Protein AF-A0A1J5RVA3-F1 (afdb_monomer_lite)

Organism: NCBI:txid410659

Structure (mmCIF, N/CA/C/O backbone):
data_AF-A0A1J5RVA3-F1
#
_entry.id   AF-A0A1J5RVA3-F1
#
loop_
_atom_site.group_PDB
_atom_site.id
_atom_site.type_symbol
_atom_site.label_atom_id
_atom_site.label_alt_id
_atom_site.label_comp_id
_atom_site.label_asym_id
_atom_site.label_entity_id
_atom_site.label_seq_id
_atom_site.pdbx_PDB_ins_code
_atom_site.Cartn_x
_atom_site.Cartn_y
_atom_site.Cartn_z
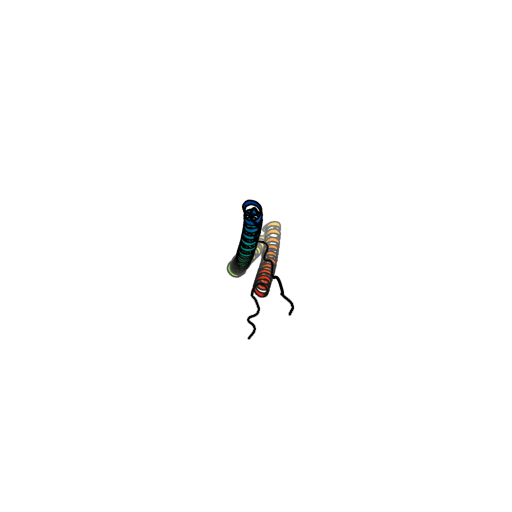_atom_site.occupancy
_atom_site.B_iso_or_equiv
_atom_site.auth_seq_id
_atom_site.auth_comp_id
_atom_site.auth_asym_id
_atom_site.auth_atom_id
_atom_site.pdbx_PDB_model_num
ATOM 1 N N . MET A 1 1 ? -39.990 9.944 83.114 1.00 39.78 1 MET A N 1
ATOM 2 C CA . MET A 1 1 ? -40.366 9.212 81.886 1.00 39.78 1 MET A CA 1
ATOM 3 C C . MET A 1 1 ? -40.328 10.205 80.738 1.00 39.78 1 MET A C 1
ATOM 5 O O . MET A 1 1 ? -40.914 11.267 80.891 1.00 39.78 1 MET A O 1
ATOM 9 N N . ALA A 1 2 ? -39.585 9.924 79.668 1.00 44.62 2 ALA A N 1
ATOM 10 C CA . ALA A 1 2 ? -39.458 10.816 78.514 1.00 44.62 2 ALA A CA 1
ATOM 11 C C . ALA A 1 2 ? -40.089 10.143 77.291 1.00 44.62 2 ALA A C 1
ATOM 13 O O . ALA A 1 2 ? -39.825 8.968 77.039 1.00 44.62 2 ALA A O 1
ATOM 14 N N . ALA A 1 3 ? -40.934 10.873 76.565 1.00 54.81 3 ALA A N 1
ATOM 15 C CA . ALA A 1 3 ? -41.540 10.409 75.325 1.00 54.81 3 ALA A CA 1
ATOM 16 C C . ALA A 1 3 ? -40.712 10.913 74.136 1.00 54.81 3 ALA A C 1
ATOM 18 O O . ALA A 1 3 ? -40.430 12.106 74.040 1.00 54.81 3 ALA A O 1
ATOM 19 N N . VAL A 1 4 ? -40.331 10.004 73.237 1.00 47.03 4 VAL A N 1
ATOM 20 C CA . VAL A 1 4 ? -39.707 10.337 71.951 1.00 47.03 4 VAL A CA 1
ATOM 21 C C . VAL A 1 4 ? -40.800 10.308 70.892 1.00 47.03 4 VAL A C 1
ATOM 23 O O . VAL A 1 4 ? -41.437 9.279 70.677 1.00 47.03 4 VAL A O 1
ATOM 26 N N . GLN A 1 5 ? -41.030 11.447 70.246 1.00 51.72 5 GLN A N 1
ATOM 27 C CA . GLN A 1 5 ? -41.973 11.576 69.141 1.00 51.72 5 GLN A CA 1
ATOM 28 C C . GLN A 1 5 ? -41.205 11.538 67.819 1.00 51.72 5 GLN A C 1
ATOM 30 O O . GLN A 1 5 ? -40.358 12.391 67.558 1.00 51.72 5 GLN A O 1
ATOM 35 N N . VAL A 1 6 ? -41.509 10.541 66.988 1.00 53.28 6 VAL A N 1
ATOM 36 C CA . VAL A 1 6 ? -40.960 10.393 65.637 1.00 53.28 6 VAL A CA 1
ATOM 37 C C . VAL A 1 6 ? -42.034 10.835 64.649 1.00 53.28 6 VAL A C 1
ATOM 39 O O . VAL A 1 6 ? -43.070 10.188 64.521 1.00 53.28 6 VAL A O 1
ATOM 42 N N . GLY A 1 7 ? -41.810 11.965 63.979 1.00 49.88 7 GLY A N 1
ATOM 43 C CA . GLY A 1 7 ? -42.694 12.471 62.931 1.00 49.88 7 GLY A CA 1
ATOM 44 C C . GLY A 1 7 ? -42.121 12.176 61.548 1.00 49.88 7 GLY A C 1
ATOM 45 O O . GLY A 1 7 ? -41.086 12.731 61.188 1.00 49.88 7 GLY A O 1
ATOM 46 N N . VAL A 1 8 ? -42.801 11.341 60.760 1.00 58.62 8 VAL A N 1
ATOM 47 C CA . VAL A 1 8 ? -42.497 11.146 59.334 1.00 58.62 8 VAL A CA 1
ATOM 48 C C . VAL A 1 8 ? -43.381 12.092 58.526 1.00 58.62 8 VAL A C 1
ATOM 50 O O . VAL A 1 8 ? -44.606 12.049 58.620 1.00 58.62 8 VAL A O 1
ATOM 53 N N . ARG A 1 9 ? -42.760 12.986 57.752 1.00 52.59 9 ARG A N 1
ATOM 54 C CA . ARG A 1 9 ? -43.462 13.964 56.917 1.00 52.59 9 ARG A CA 1
ATOM 55 C C . ARG A 1 9 ? -43.794 13.305 55.574 1.00 52.59 9 ARG A C 1
ATOM 57 O O . ARG A 1 9 ? -42.915 13.186 54.730 1.00 52.59 9 ARG A O 1
ATOM 64 N N . LEU A 1 10 ? -45.037 12.861 55.389 1.00 58.16 10 LEU A N 1
ATOM 65 C CA . LEU A 1 10 ? -45.533 12.412 54.083 1.00 58.16 10 LEU A CA 1
ATOM 66 C C . LEU A 1 10 ? -45.849 13.637 53.205 1.00 58.16 10 LEU A C 1
ATOM 68 O O . LEU A 1 10 ? -46.681 14.459 53.605 1.00 58.16 10 LEU A O 1
ATOM 72 N N . PRO A 1 11 ? -45.211 13.799 52.032 1.00 59.06 11 PRO A N 1
ATOM 73 C CA . PRO A 1 11 ? -45.516 14.906 51.142 1.00 59.06 11 PRO A CA 1
ATOM 74 C C . PRO A 1 11 ? -46.844 14.634 50.423 1.00 59.06 11 PRO A C 1
ATOM 76 O O . PRO A 1 11 ? -46.941 13.782 49.549 1.00 59.06 11 PRO A O 1
ATOM 79 N N . LEU A 1 12 ? -47.891 15.375 50.791 1.00 51.72 12 LEU A N 1
ATOM 80 C CA . LEU A 1 12 ? -49.245 15.180 50.253 1.00 51.72 12 LEU A CA 1
ATOM 81 C C . LEU A 1 12 ? -49.461 15.769 48.840 1.00 51.72 12 LEU A C 1
ATOM 83 O O . LEU A 1 12 ? -50.522 15.555 48.267 1.00 51.72 12 LEU A O 1
ATOM 87 N N . PHE A 1 13 ? -48.474 16.460 48.246 1.00 52.56 13 PHE A N 1
ATOM 88 C CA . PHE A 1 13 ? -48.596 17.089 46.914 1.00 52.56 13 PHE A CA 1
ATOM 89 C C . PHE A 1 13 ? -47.284 17.121 46.102 1.00 52.56 13 PHE A C 1
ATOM 91 O O . PHE A 1 13 ? -46.998 18.105 45.423 1.00 52.56 13 PHE A O 1
ATOM 98 N N . ALA A 1 14 ? -46.459 16.073 46.161 1.00 54.12 14 ALA A N 1
ATOM 99 C CA . ALA A 1 14 ? -45.198 16.018 45.404 1.00 54.12 14 ALA A CA 1
ATOM 100 C C . ALA A 1 14 ? -45.308 15.366 44.010 1.00 54.12 14 ALA A C 1
ATOM 102 O O . ALA A 1 14 ? -44.343 15.398 43.249 1.00 54.12 14 ALA A O 1
ATOM 103 N N . ARG A 1 15 ? -46.503 14.873 43.645 1.00 54.47 15 ARG A N 1
ATOM 104 C CA . ARG A 1 15 ? -46.765 14.036 42.461 1.00 54.47 15 ARG A CA 1
ATOM 105 C C . ARG A 1 15 ? -46.089 14.533 41.176 1.00 54.47 15 ARG A C 1
ATOM 107 O O . ARG A 1 15 ? -45.383 13.777 40.544 1.00 54.47 15 ARG A O 1
ATOM 114 N N . HIS A 1 16 ? -46.192 15.818 40.833 1.00 54.19 16 HIS A N 1
ATOM 115 C CA . HIS A 1 16 ? -45.588 16.329 39.591 1.00 54.19 16 HIS A CA 1
ATOM 116 C C . HIS A 1 16 ? -44.078 16.607 39.647 1.00 54.19 16 HIS A C 1
ATOM 118 O O . HIS A 1 16 ? -43.457 16.750 38.599 1.00 54.19 16 HIS A O 1
ATOM 124 N N . ARG A 1 17 ? -43.482 16.737 40.839 1.00 56.28 17 ARG A N 1
ATOM 125 C CA . ARG A 1 17 ? -42.050 17.051 40.996 1.00 56.28 17 ARG A CA 1
ATOM 126 C C . ARG A 1 17 ? -41.212 15.793 41.198 1.00 56.28 17 ARG A C 1
ATOM 128 O O . ARG A 1 17 ? -40.091 15.747 40.715 1.00 56.28 17 ARG A O 1
ATOM 135 N N . GLU A 1 18 ? -41.769 14.803 41.891 1.00 59.06 18 GLU A N 1
ATOM 136 C CA . GLU A 1 18 ? -41.172 13.473 42.037 1.00 59.06 18 GLU A CA 1
ATOM 137 C C . GLU A 1 18 ? -41.158 12.737 40.694 1.00 59.06 18 GLU A C 1
ATOM 139 O O . GLU A 1 18 ? -40.109 12.233 40.312 1.00 59.06 18 GLU A O 1
ATOM 144 N N . ASP A 1 19 ? -42.256 12.786 39.926 1.00 61.34 19 ASP A N 1
ATOM 145 C CA . ASP A 1 19 ? -42.306 12.205 38.576 1.00 61.34 19 ASP A CA 1
ATOM 146 C C . ASP A 1 19 ? -41.251 12.846 37.647 1.00 61.34 19 ASP A C 1
ATOM 148 O O . ASP A 1 19 ? -40.552 12.143 36.926 1.00 61.34 19 ASP A O 1
ATOM 152 N N . ALA A 1 20 ? -41.046 14.169 37.728 1.00 65.69 20 ALA A N 1
ATOM 153 C CA . ALA A 1 20 ? -40.043 14.872 36.921 1.00 65.69 20 ALA A CA 1
ATOM 154 C C . ALA A 1 20 ? -38.587 14.535 37.302 1.00 65.69 20 ALA A C 1
ATOM 156 O O . ALA A 1 20 ? -37.716 14.515 36.433 1.00 65.69 20 ALA A O 1
ATOM 157 N N . ASP A 1 21 ? -38.307 14.290 38.586 1.00 69.00 21 ASP A N 1
ATOM 158 C CA . ASP A 1 21 ? -36.970 13.900 39.056 1.00 69.00 21 ASP A CA 1
ATOM 159 C C . ASP A 1 21 ? -36.670 12.433 38.698 1.00 69.00 21 ASP A C 1
ATOM 161 O O . ASP A 1 21 ? -35.562 12.106 38.275 1.00 69.00 21 ASP A O 1
ATOM 165 N N . VAL A 1 22 ? -37.681 11.557 38.765 1.00 71.75 22 VAL A N 1
ATOM 166 C CA . VAL A 1 22 ? -37.599 10.168 38.280 1.00 71.75 22 VAL A CA 1
ATOM 167 C C . VAL A 1 22 ? -37.383 10.132 36.764 1.00 71.75 22 VAL A C 1
ATOM 169 O O . VAL A 1 22 ? -36.448 9.478 36.306 1.00 71.75 22 VAL A O 1
ATOM 172 N N . ASP A 1 23 ? -38.150 10.905 35.991 1.00 73.12 23 ASP A N 1
ATOM 173 C CA . ASP A 1 23 ? -37.984 11.016 34.537 1.00 73.12 23 ASP A CA 1
ATOM 174 C C . ASP A 1 23 ? -36.589 11.540 34.155 1.00 73.12 23 ASP A C 1
ATOM 176 O O . ASP A 1 23 ? -35.984 11.068 33.186 1.00 73.12 23 ASP A O 1
ATOM 180 N N . ALA A 1 24 ? -36.049 12.495 34.923 1.00 73.44 24 ALA A N 1
ATOM 181 C CA . ALA A 1 24 ? -34.701 13.022 34.724 1.00 73.44 24 ALA A CA 1
ATOM 182 C C . ALA A 1 24 ? -33.624 11.961 34.997 1.00 73.44 24 ALA A C 1
ATOM 184 O O . ALA A 1 24 ? -32.681 11.834 34.212 1.00 73.44 24 ALA A O 1
ATOM 185 N N . ARG A 1 25 ? -33.776 11.159 36.058 1.00 74.06 25 ARG A N 1
ATOM 186 C CA . ARG A 1 25 ? -32.866 10.046 36.375 1.00 74.06 25 ARG A CA 1
ATOM 187 C C . ARG A 1 25 ? -32.946 8.918 35.351 1.00 74.06 25 ARG A C 1
ATOM 189 O O . ARG A 1 25 ? -31.910 8.386 34.958 1.00 74.06 25 ARG A O 1
ATOM 196 N N . ASP A 1 26 ? -34.136 8.606 34.852 1.00 80.25 26 ASP A N 1
ATOM 197 C CA . ASP A 1 26 ? -34.328 7.623 33.784 1.00 80.25 26 ASP A CA 1
ATOM 198 C C . ASP A 1 26 ? -33.772 8.113 32.441 1.00 80.25 26 ASP A C 1
ATOM 200 O O . ASP A 1 26 ? -33.264 7.324 31.639 1.00 80.25 26 ASP A O 1
ATOM 204 N N . ALA A 1 27 ? -33.856 9.415 32.160 1.00 78.50 27 ALA A N 1
ATOM 205 C CA . ALA A 1 27 ? -33.210 10.022 31.000 1.00 78.50 27 ALA A CA 1
ATOM 206 C C . ALA A 1 27 ? -31.677 9.994 31.126 1.00 78.50 27 ALA A C 1
ATOM 208 O O . ALA A 1 27 ? -30.996 9.645 30.162 1.00 78.50 27 ALA A O 1
ATOM 209 N N . GLU A 1 28 ? -31.136 10.291 32.311 1.00 80.06 28 GLU A N 1
ATOM 210 C CA . GLU A 1 28 ? -29.701 10.217 32.612 1.00 80.06 28 GLU A CA 1
ATOM 211 C C . GLU A 1 28 ? -29.174 8.779 32.472 1.00 80.06 28 GLU A C 1
ATOM 213 O O . GLU A 1 28 ? -28.164 8.545 31.806 1.00 80.06 28 GLU A O 1
ATOM 218 N N . LEU A 1 29 ? -29.901 7.791 33.003 1.00 85.25 29 LEU A N 1
ATOM 219 C CA . LEU A 1 29 ? -29.560 6.375 32.867 1.00 85.25 29 LEU A CA 1
ATOM 220 C C . LEU A 1 29 ? -29.564 5.924 31.401 1.00 85.25 29 LEU A C 1
ATOM 222 O O . LEU A 1 29 ? -28.623 5.258 30.964 1.00 85.25 29 LEU A O 1
ATOM 226 N N . ARG A 1 30 ? -30.592 6.299 30.629 1.00 80.06 30 ARG A N 1
ATOM 227 C CA . ARG A 1 30 ? -30.667 5.995 29.190 1.00 80.06 30 ARG A CA 1
ATOM 228 C C . ARG A 1 30 ? -29.532 6.654 28.413 1.00 80.06 30 ARG A C 1
ATOM 230 O O . ARG A 1 30 ? -28.929 6.002 27.565 1.00 80.06 30 ARG A O 1
ATOM 237 N N . ALA A 1 31 ? -29.199 7.906 28.725 1.00 78.25 31 ALA A N 1
ATOM 238 C CA . ALA A 1 31 ? -28.073 8.602 28.111 1.00 78.25 31 ALA A CA 1
ATOM 239 C C . ALA A 1 31 ? -26.743 7.889 28.404 1.00 78.25 31 ALA A C 1
ATOM 241 O O . ALA A 1 31 ? -25.944 7.683 27.492 1.00 78.25 31 ALA A O 1
ATOM 242 N N . LEU A 1 32 ? -26.529 7.440 29.645 1.00 85.94 32 LEU A N 1
ATOM 243 C CA . LEU A 1 32 ? -25.343 6.669 30.030 1.00 85.94 32 LEU A CA 1
ATOM 244 C C . LEU A 1 32 ? -25.282 5.302 29.335 1.00 85.94 32 LEU A C 1
ATOM 246 O O . LEU A 1 32 ? -24.216 4.889 28.880 1.00 85.94 32 LEU A O 1
ATOM 250 N N . GLN A 1 33 ? -26.407 4.592 29.228 1.00 82.38 33 GLN A N 1
ATOM 251 C CA . GLN A 1 33 ? -26.481 3.324 28.492 1.00 82.38 33 GLN A CA 1
ATOM 252 C C . GLN A 1 33 ? -26.150 3.527 27.013 1.00 82.38 33 GLN A C 1
ATOM 254 O O . GLN A 1 33 ? -25.317 2.807 26.467 1.00 82.38 33 GLN A O 1
ATOM 259 N N . GLN A 1 34 ? -26.718 4.561 26.394 1.00 81.81 34 GLN A N 1
ATOM 260 C CA . GLN A 1 34 ? -26.457 4.885 24.998 1.00 81.81 34 GLN A CA 1
ATOM 261 C C . GLN A 1 34 ? -24.992 5.268 24.763 1.00 81.81 34 GLN A C 1
ATOM 263 O O . GLN A 1 34 ? -24.384 4.767 23.822 1.00 81.81 34 GLN A O 1
ATOM 268 N N . GLN A 1 35 ? -24.381 6.055 25.656 1.00 81.94 35 GLN A N 1
ATOM 269 C CA . GLN A 1 35 ? -22.945 6.357 25.597 1.00 81.94 35 GLN A CA 1
ATOM 270 C C . GLN A 1 35 ? -22.077 5.096 25.696 1.00 81.94 35 GLN A C 1
ATOM 272 O O . GLN A 1 35 ? -21.080 4.975 24.984 1.00 81.94 35 GLN A O 1
ATOM 277 N N . ARG A 1 36 ? -22.445 4.139 26.557 1.00 83.94 36 ARG A N 1
ATOM 278 C CA . ARG A 1 36 ? -21.728 2.860 26.675 1.00 83.94 36 ARG A CA 1
ATOM 279 C C . ARG A 1 36 ? -21.851 2.018 25.410 1.00 83.94 36 ARG A C 1
ATOM 281 O O . ARG A 1 36 ? -20.852 1.462 24.954 1.00 83.94 36 ARG A O 1
ATOM 288 N N . ASP A 1 37 ? -23.049 1.931 24.846 1.00 83.88 37 ASP A N 1
ATOM 289 C CA . ASP A 1 37 ? -23.289 1.186 23.612 1.00 83.88 37 ASP A CA 1
ATOM 290 C C . ASP A 1 37 ? -22.575 1.837 22.420 1.00 83.88 37 ASP A C 1
ATOM 292 O O . ASP A 1 37 ? -21.974 1.138 21.602 1.00 83.88 37 ASP A O 1
ATOM 296 N N . ASP A 1 38 ? -22.558 3.169 22.353 1.00 84.31 38 ASP A N 1
ATOM 297 C CA . ASP A 1 38 ? -21.799 3.936 21.364 1.00 84.31 38 ASP A CA 1
ATOM 298 C C . ASP A 1 38 ? -20.295 3.688 21.490 1.00 84.31 38 ASP A C 1
ATOM 300 O O . ASP A 1 38 ? -19.645 3.380 20.489 1.00 84.31 38 ASP A O 1
ATOM 304 N N . ALA A 1 39 ? -19.746 3.725 22.707 1.00 82.94 39 ALA A N 1
ATOM 305 C CA . ALA A 1 39 ? -18.335 3.433 22.952 1.00 82.94 39 ALA A CA 1
ATOM 306 C C . ALA A 1 39 ? -17.965 2.002 22.529 1.00 82.94 39 ALA A C 1
ATOM 308 O O . ALA A 1 39 ? -16.956 1.789 21.853 1.00 82.94 39 ALA A O 1
ATOM 309 N N . ARG A 1 40 ? -18.815 1.016 22.849 1.00 82.94 40 ARG A N 1
ATOM 310 C CA . ARG A 1 40 ? -18.607 -0.380 22.438 1.00 82.94 40 ARG A CA 1
ATOM 311 C C . ARG A 1 40 ? -18.651 -0.535 20.918 1.00 82.94 40 ARG A C 1
ATOM 313 O O . ARG A 1 40 ? -17.813 -1.233 20.347 1.00 82.94 40 ARG A O 1
ATOM 320 N N . ARG A 1 41 ? -19.612 0.109 20.249 1.00 87.44 41 ARG A N 1
ATOM 321 C CA . ARG A 1 41 ? -19.711 0.097 18.781 1.00 87.44 41 ARG A CA 1
ATOM 322 C C . ARG A 1 41 ? -18.503 0.760 18.131 1.00 87.44 41 ARG A C 1
ATOM 324 O O . ARG A 1 41 ? -17.982 0.216 17.161 1.00 87.44 41 ARG A O 1
ATOM 331 N N . ALA A 1 42 ? -18.041 1.884 18.673 1.00 86.88 42 ALA A N 1
ATOM 332 C CA . ALA A 1 42 ? -16.860 2.582 18.184 1.00 86.88 42 ALA A CA 1
ATOM 333 C C . ALA A 1 42 ? -15.605 1.704 18.283 1.00 86.88 42 ALA A C 1
ATOM 335 O O . ALA A 1 42 ? -14.868 1.600 17.307 1.00 86.88 42 ALA A O 1
ATOM 336 N N . GLN A 1 43 ? -15.410 1.004 19.404 1.00 85.50 43 GLN A N 1
ATOM 337 C CA . GLN A 1 43 ? -14.279 0.091 19.586 1.00 85.50 43 GLN A CA 1
ATOM 338 C C . GLN A 1 43 ? -14.312 -1.083 18.596 1.00 85.50 43 GLN A C 1
ATOM 340 O O . GLN A 1 43 ? -13.301 -1.398 17.972 1.00 85.50 43 GLN A O 1
ATOM 345 N N . LEU A 1 44 ? -15.477 -1.711 18.402 1.00 88.06 44 LEU A N 1
ATOM 346 C CA . LEU A 1 44 ? -15.627 -2.794 17.422 1.00 88.06 44 LEU A CA 1
ATOM 347 C C . LEU A 1 44 ? -15.377 -2.311 15.989 1.00 88.06 44 LEU A C 1
ATOM 349 O O . LEU A 1 44 ? -14.732 -3.009 15.207 1.00 88.06 44 LEU A O 1
ATOM 353 N N . ALA A 1 45 ? -15.880 -1.123 15.646 1.00 89.44 45 ALA A N 1
ATOM 354 C CA . ALA A 1 45 ? -15.649 -0.518 14.342 1.00 89.44 45 ALA A CA 1
ATOM 355 C C . ALA A 1 45 ? -14.163 -0.214 14.121 1.00 89.44 45 ALA A C 1
ATOM 357 O O . ALA A 1 45 ? -13.660 -0.429 13.020 1.00 89.44 45 ALA A O 1
ATOM 358 N N . ASP A 1 46 ? -13.459 0.242 15.155 1.00 87.94 46 ASP A N 1
ATOM 359 C CA . ASP A 1 46 ? -12.031 0.522 15.077 1.00 87.94 46 ASP A CA 1
ATOM 360 C C . ASP A 1 46 ? -11.217 -0.744 14.797 1.00 87.94 46 ASP A C 1
ATOM 362 O O . ASP A 1 46 ? -10.536 -0.820 13.776 1.00 87.94 46 ASP A O 1
ATOM 366 N N . VAL A 1 47 ? -11.417 -1.796 15.598 1.00 89.31 47 VAL A N 1
ATOM 367 C CA . VAL A 1 47 ? -10.771 -3.102 15.385 1.00 89.31 47 VAL A CA 1
ATOM 368 C C . VAL A 1 47 ? -11.076 -3.651 13.988 1.00 89.31 47 VAL A C 1
ATOM 370 O O . VAL A 1 47 ? -10.174 -4.120 13.291 1.00 89.31 47 VAL A O 1
ATOM 373 N N . ALA A 1 48 ? -12.331 -3.569 13.536 1.00 90.88 48 ALA A N 1
ATOM 374 C CA . ALA A 1 48 ? -12.719 -4.042 12.209 1.00 90.88 48 ALA A CA 1
ATOM 375 C C . ALA A 1 48 ? -11.996 -3.285 11.081 1.00 90.88 48 ALA A C 1
ATOM 377 O O . ALA A 1 48 ? -11.541 -3.913 10.119 1.00 90.88 48 ALA A O 1
ATOM 378 N N . ARG A 1 49 ? -11.851 -1.956 11.200 1.00 91.94 49 ARG A N 1
ATOM 379 C CA . ARG A 1 49 ? -11.094 -1.141 10.237 1.00 91.94 49 ARG A CA 1
ATOM 380 C C . ARG A 1 49 ? -9.623 -1.533 10.211 1.00 91.94 49 ARG A C 1
ATOM 382 O O . ARG A 1 49 ? -9.088 -1.744 9.124 1.00 91.94 49 ARG A O 1
ATOM 389 N N . THR A 1 50 ? -8.990 -1.685 11.371 1.00 90.62 50 THR A N 1
ATOM 390 C CA . THR A 1 50 ? -7.563 -2.024 11.455 1.00 90.62 50 THR A CA 1
ATOM 391 C C . THR A 1 50 ? -7.287 -3.419 10.886 1.00 90.62 50 THR A C 1
ATOM 393 O O . THR A 1 50 ? -6.352 -3.602 10.105 1.00 90.62 50 THR A O 1
ATOM 396 N N . VAL A 1 51 ? -8.156 -4.403 11.162 1.00 93.00 51 VAL A N 1
ATOM 397 C CA . VAL A 1 51 ? -8.052 -5.752 10.573 1.00 93.00 51 VAL A CA 1
ATOM 398 C C . VAL A 1 51 ? -8.217 -5.706 9.054 1.00 93.00 51 VAL A C 1
ATOM 400 O O . VAL A 1 51 ? -7.470 -6.371 8.330 1.00 93.00 51 VAL A O 1
ATOM 403 N N . ALA A 1 52 ? -9.182 -4.932 8.552 1.00 94.94 52 ALA A N 1
ATOM 404 C CA . ALA A 1 52 ? -9.387 -4.772 7.117 1.00 94.94 52 ALA A CA 1
ATOM 405 C C . ALA A 1 52 ? -8.168 -4.1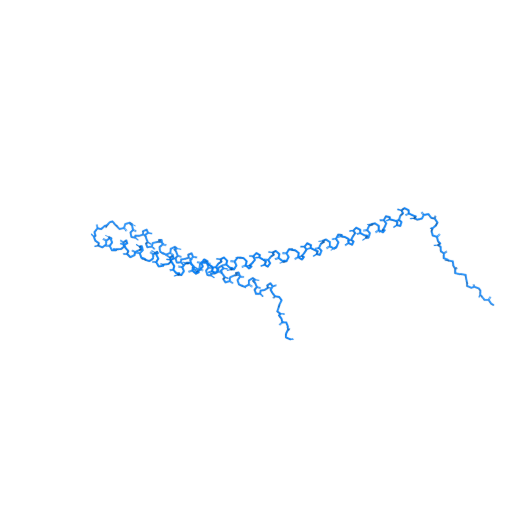23 6.441 1.00 94.94 52 ALA A C 1
ATOM 407 O O . ALA A 1 52 ? -7.719 -4.615 5.404 1.00 94.94 52 ALA A O 1
ATOM 408 N N . ALA A 1 53 ? -7.590 -3.086 7.054 1.00 93.62 53 ALA A N 1
ATOM 409 C CA . ALA A 1 53 ? -6.378 -2.432 6.569 1.00 93.62 53 ALA A CA 1
ATOM 410 C C . ALA A 1 53 ? -5.196 -3.410 6.512 1.00 93.62 53 ALA A C 1
ATOM 412 O O . ALA A 1 53 ? -4.562 -3.550 5.466 1.00 93.62 53 ALA A O 1
ATOM 413 N N . TRP A 1 54 ? -4.943 -4.155 7.591 1.00 94.19 54 TRP A N 1
ATOM 414 C CA . TRP A 1 54 ? -3.871 -5.153 7.639 1.00 94.19 54 TRP A CA 1
ATOM 415 C C . TRP A 1 54 ? -4.024 -6.230 6.554 1.00 94.19 54 TRP A C 1
ATOM 417 O O . TRP A 1 54 ? -3.071 -6.530 5.833 1.00 94.19 54 TRP A O 1
ATOM 427 N N . ARG A 1 55 ? -5.239 -6.764 6.362 1.00 96.00 55 ARG A N 1
ATOM 428 C CA . ARG A 1 55 ? -5.528 -7.729 5.284 1.00 96.00 55 ARG A CA 1
ATOM 429 C C . ARG A 1 55 ? -5.319 -7.128 3.894 1.00 96.00 55 ARG A C 1
ATOM 431 O O . ARG A 1 55 ? -4.775 -7.804 3.021 1.00 96.00 55 ARG A O 1
ATOM 438 N N . GLY A 1 56 ? -5.725 -5.874 3.693 1.00 96.88 56 GLY A N 1
ATOM 439 C CA . GLY A 1 56 ? -5.504 -5.141 2.448 1.00 96.88 56 GLY A CA 1
ATOM 440 C C . GLY A 1 56 ? -4.019 -5.019 2.112 1.00 96.88 56 GLY A C 1
ATOM 441 O O . GLY A 1 56 ? -3.611 -5.371 1.004 1.00 96.88 56 GLY A O 1
ATOM 442 N N . TRP A 1 57 ? -3.202 -4.618 3.089 1.00 97.06 57 TRP A N 1
ATOM 443 C CA . TRP A 1 57 ? -1.753 -4.508 2.921 1.00 97.06 57 TRP A CA 1
ATOM 444 C C . TRP A 1 57 ? -1.072 -5.858 2.702 1.00 97.06 57 TRP A C 1
ATOM 446 O O . TRP A 1 57 ? -0.195 -5.954 1.849 1.00 97.06 57 TRP A O 1
ATOM 456 N N . ASN A 1 58 ? -1.503 -6.921 3.389 1.00 96.44 58 ASN A N 1
ATOM 457 C CA . ASN A 1 58 ? -1.008 -8.278 3.129 1.00 96.44 58 ASN A CA 1
ATOM 458 C C . ASN A 1 58 ? -1.237 -8.695 1.672 1.00 96.44 58 ASN A C 1
ATOM 460 O O . ASN A 1 58 ? -0.327 -9.201 1.020 1.00 96.44 58 ASN A O 1
ATOM 464 N N . ALA A 1 59 ? -2.447 -8.465 1.157 1.00 96.81 59 ALA A N 1
ATOM 465 C CA . ALA A 1 59 ? -2.781 -8.797 -0.221 1.00 96.81 59 ALA A CA 1
ATOM 466 C C . ALA A 1 59 ? -2.005 -7.932 -1.227 1.00 96.81 59 ALA A C 1
ATOM 468 O O . ALA A 1 59 ? -1.613 -8.434 -2.277 1.00 96.81 59 ALA A O 1
ATOM 469 N N . GLN A 1 60 ? -1.778 -6.651 -0.918 1.00 96.25 60 GLN A N 1
ATOM 470 C CA . GLN A 1 60 ? -0.977 -5.758 -1.756 1.00 96.25 60 GLN A CA 1
ATOM 471 C C . GLN A 1 60 ? 0.480 -6.222 -1.832 1.00 96.25 60 GLN A C 1
ATOM 473 O O . GLN A 1 60 ? 0.965 -6.476 -2.928 1.00 96.25 60 GLN A O 1
ATOM 478 N N . VAL A 1 61 ? 1.126 -6.436 -0.684 1.00 97.56 61 VAL A N 1
ATOM 479 C CA . VAL A 1 61 ? 2.512 -6.924 -0.592 1.00 97.56 61 VAL A CA 1
ATOM 480 C C . VAL A 1 61 ? 2.685 -8.234 -1.364 1.00 97.56 61 VAL A C 1
ATOM 482 O O . VAL A 1 61 ? 3.613 -8.359 -2.154 1.00 97.56 61 VAL A O 1
ATOM 485 N N . ALA A 1 62 ? 1.753 -9.181 -1.217 1.00 97.25 62 ALA A N 1
ATOM 486 C CA . ALA A 1 62 ? 1.815 -10.448 -1.944 1.00 97.25 62 ALA A CA 1
ATOM 487 C C . ALA A 1 62 ? 1.707 -10.269 -3.472 1.00 97.25 62 ALA A C 1
ATOM 489 O O . ALA A 1 62 ? 2.404 -10.949 -4.227 1.00 97.25 62 ALA A O 1
ATOM 490 N N . ARG A 1 63 ? 0.849 -9.360 -3.958 1.00 96.31 63 ARG A N 1
ATOM 491 C CA . ARG A 1 63 ? 0.759 -9.039 -5.397 1.00 96.31 63 ARG A CA 1
ATOM 492 C C . ARG A 1 63 ? 2.024 -8.357 -5.907 1.00 96.31 63 ARG A C 1
ATOM 494 O O . ARG A 1 63 ? 2.467 -8.651 -7.018 1.00 96.31 63 ARG A O 1
ATOM 501 N N . ASP A 1 64 ? 2.592 -7.468 -5.103 1.00 96.31 64 ASP A N 1
ATOM 502 C CA . ASP A 1 64 ? 3.811 -6.753 -5.455 1.00 96.31 64 ASP A CA 1
ATOM 503 C C . ASP A 1 64 ? 4.981 -7.734 -5.616 1.00 96.31 64 ASP A C 1
ATOM 505 O O . ASP A 1 64 ? 5.628 -7.746 -6.664 1.00 96.31 64 ASP A O 1
ATOM 509 N N . GLU A 1 65 ? 5.178 -8.621 -4.632 1.00 95.50 65 GLU A N 1
ATOM 510 C CA . GLU A 1 65 ? 6.215 -9.664 -4.634 1.00 95.50 65 GLU A CA 1
ATOM 511 C C . GLU A 1 65 ? 6.069 -10.648 -5.799 1.00 95.50 65 GLU A C 1
ATOM 513 O O . GLU A 1 65 ? 7.046 -10.967 -6.473 1.00 95.50 65 GLU A O 1
ATOM 518 N N . THR A 1 66 ? 4.854 -11.144 -6.038 1.00 96.19 66 THR A N 1
ATOM 519 C CA . THR A 1 66 ? 4.628 -12.217 -7.021 1.00 96.19 66 THR A CA 1
ATOM 520 C C . THR A 1 66 ? 4.554 -11.721 -8.457 1.00 96.19 66 THR A C 1
ATOM 522 O O . THR A 1 66 ? 4.794 -12.502 -9.375 1.00 96.19 66 THR A O 1
ATOM 525 N N . THR A 1 67 ? 4.181 -10.455 -8.669 1.00 95.69 67 THR A N 1
ATOM 526 C CA . THR A 1 67 ? 3.815 -9.962 -10.001 1.00 95.69 67 THR A CA 1
ATOM 527 C C . THR A 1 67 ? 4.464 -8.627 -10.335 1.00 95.69 67 THR A C 1
ATOM 529 O O . THR A 1 67 ? 5.204 -8.544 -11.315 1.00 95.69 67 THR A O 1
ATOM 532 N N . LEU A 1 68 ? 4.184 -7.567 -9.569 1.00 95.88 68 LEU A N 1
ATOM 533 C CA . LEU A 1 68 ? 4.518 -6.207 -10.015 1.00 95.88 68 LEU A CA 1
ATOM 534 C C . LEU A 1 68 ? 6.025 -5.955 -10.058 1.00 95.88 68 LEU A C 1
ATOM 536 O O . LEU A 1 68 ? 6.503 -5.353 -11.019 1.00 95.88 68 LEU A O 1
ATOM 540 N N . LEU A 1 69 ? 6.780 -6.459 -9.078 1.00 97.62 69 LEU A N 1
ATOM 541 C CA . LEU A 1 69 ? 8.237 -6.319 -9.065 1.00 97.62 69 LEU A CA 1
ATOM 542 C C . LEU A 1 69 ? 8.892 -7.055 -10.240 1.00 97.62 69 LEU A C 1
ATOM 544 O O . LEU A 1 69 ? 9.762 -6.492 -10.904 1.00 97.62 69 LEU A O 1
ATOM 548 N N . ALA A 1 70 ? 8.447 -8.280 -10.531 1.00 97.31 70 ALA A N 1
ATOM 549 C CA . ALA A 1 70 ? 8.959 -9.062 -11.653 1.00 97.31 70 ALA A CA 1
ATOM 550 C C . ALA A 1 70 ? 8.636 -8.396 -13.000 1.00 97.31 70 ALA A C 1
ATOM 552 O O . ALA A 1 70 ? 9.520 -8.220 -13.834 1.00 97.31 70 ALA A O 1
ATOM 553 N N . LEU A 1 71 ? 7.395 -7.938 -13.186 1.00 97.69 71 LEU A N 1
ATOM 554 C CA . LEU A 1 71 ? 6.974 -7.278 -14.422 1.00 97.69 71 LEU A CA 1
ATOM 555 C C . LEU A 1 71 ? 7.728 -5.964 -14.668 1.00 97.69 71 LEU A C 1
ATOM 557 O O . LEU A 1 71 ? 8.109 -5.671 -15.803 1.00 97.69 71 LEU A O 1
ATOM 561 N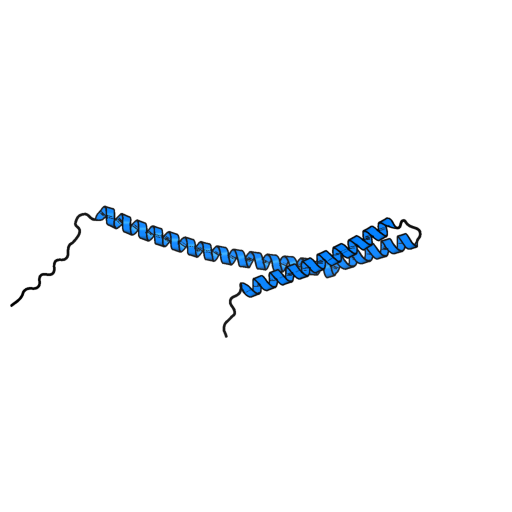 N . ALA A 1 72 ? 7.944 -5.167 -13.618 1.00 97.69 72 ALA A N 1
ATOM 562 C CA . ALA A 1 72 ? 8.711 -3.930 -13.718 1.00 97.69 72 ALA A CA 1
ATOM 563 C C . ALA A 1 72 ? 10.167 -4.210 -14.123 1.00 97.69 72 ALA A C 1
ATOM 565 O O . ALA A 1 72 ? 10.691 -3.553 -15.023 1.00 97.69 72 ALA A O 1
ATOM 566 N N . HIS A 1 73 ? 10.771 -5.243 -13.530 1.00 98.00 73 HIS A N 1
ATOM 567 C CA . HIS A 1 73 ? 12.110 -5.699 -13.882 1.00 98.00 73 HIS A CA 1
ATOM 568 C C . HIS A 1 73 ? 12.207 -6.169 -15.341 1.00 98.00 73 HIS A C 1
ATOM 570 O O . HIS A 1 73 ? 13.088 -5.736 -16.088 1.00 98.00 73 HIS A O 1
ATOM 576 N N . ASP A 1 74 ? 11.273 -7.009 -15.788 1.00 98.19 74 ASP A N 1
ATOM 577 C CA . ASP A 1 74 ? 11.248 -7.514 -17.162 1.00 98.19 74 ASP A CA 1
ATOM 578 C C . ASP A 1 74 ? 11.058 -6.385 -18.181 1.00 98.19 74 ASP A C 1
ATOM 580 O O . ASP A 1 74 ? 11.698 -6.374 -19.240 1.00 98.19 74 ASP A O 1
ATOM 584 N N . ARG A 1 75 ? 10.233 -5.385 -17.851 1.00 97.94 75 ARG A N 1
ATOM 585 C CA . ARG A 1 75 ? 10.053 -4.183 -18.672 1.00 97.94 75 ARG A CA 1
ATOM 586 C C . ARG A 1 75 ? 11.357 -3.394 -18.804 1.00 97.94 75 ARG A C 1
ATOM 588 O O . ARG A 1 75 ? 11.721 -3.038 -19.927 1.00 97.94 75 ARG A O 1
ATOM 595 N N . ALA A 1 76 ? 12.065 -3.142 -17.703 1.00 98.12 76 ALA A N 1
ATOM 596 C CA . ALA A 1 76 ? 13.340 -2.426 -17.721 1.00 98.12 76 ALA A CA 1
ATOM 597 C C . ALA A 1 76 ? 14.410 -3.186 -18.520 1.00 98.12 76 ALA A C 1
ATOM 599 O O . ALA A 1 76 ? 15.073 -2.603 -19.383 1.00 98.12 76 ALA A O 1
ATOM 600 N N . ARG A 1 77 ? 14.510 -4.509 -18.333 1.00 98.31 77 ARG A N 1
ATOM 601 C CA . ARG A 1 77 ? 15.401 -5.378 -19.122 1.00 98.31 77 ARG A CA 1
ATOM 602 C C . ARG A 1 77 ? 15.090 -5.338 -20.614 1.00 98.31 77 ARG A C 1
ATOM 604 O O . ARG A 1 77 ? 16.005 -5.268 -21.432 1.00 98.31 77 ARG A O 1
ATOM 611 N N . THR A 1 78 ? 13.809 -5.376 -20.970 1.00 98.44 78 THR A N 1
ATOM 612 C CA . THR A 1 78 ? 13.366 -5.327 -22.369 1.00 98.44 78 THR A CA 1
ATOM 613 C C . THR A 1 78 ? 13.718 -3.984 -23.006 1.00 98.44 78 THR A C 1
ATOM 615 O O . THR A 1 78 ? 14.242 -3.945 -24.119 1.00 98.44 78 THR A O 1
ATOM 618 N N . ALA A 1 79 ? 13.496 -2.879 -22.289 1.00 98.31 79 ALA A N 1
ATOM 619 C CA . ALA A 1 79 ? 13.851 -1.546 -22.764 1.00 98.31 79 ALA A CA 1
ATOM 620 C C . ALA A 1 79 ? 15.373 -1.369 -22.910 1.00 98.31 79 ALA A C 1
ATOM 622 O O . ALA A 1 79 ? 15.831 -0.790 -23.895 1.00 98.31 79 ALA A O 1
ATOM 623 N N . LEU A 1 80 ? 16.162 -1.936 -21.989 1.00 98.44 80 LEU A N 1
ATOM 624 C CA . LEU A 1 80 ? 17.622 -1.949 -22.085 1.00 98.44 80 LEU A CA 1
ATOM 625 C C . LEU A 1 80 ? 18.103 -2.724 -23.318 1.00 98.44 80 LEU A C 1
ATOM 627 O O . LEU A 1 80 ? 18.978 -2.249 -24.038 1.00 98.44 80 LEU A O 1
ATOM 631 N N . ALA A 1 81 ? 17.521 -3.895 -23.588 1.00 98.50 81 ALA A N 1
ATOM 632 C CA . ALA A 1 81 ? 17.853 -4.682 -24.774 1.00 98.50 81 ALA A CA 1
ATOM 633 C C . ALA A 1 81 ? 17.504 -3.933 -26.072 1.00 98.50 81 ALA A C 1
ATOM 635 O O . ALA A 1 81 ? 18.291 -3.943 -27.017 1.00 98.50 81 ALA A O 1
ATOM 636 N N . ALA A 1 82 ? 16.363 -3.238 -26.105 1.00 98.19 82 ALA A N 1
ATOM 637 C CA . ALA A 1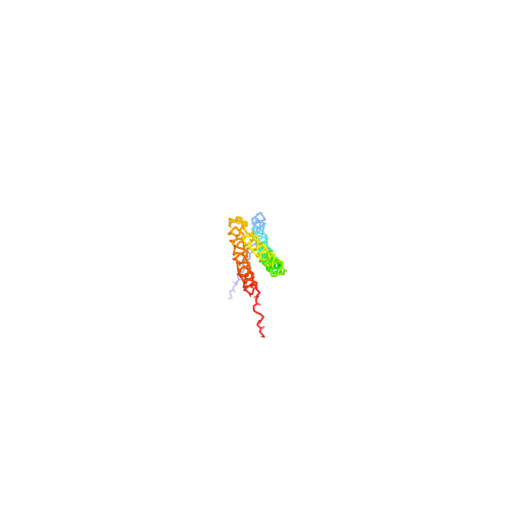 82 ? 15.972 -2.407 -27.241 1.00 98.19 82 ALA A CA 1
ATOM 638 C C . ALA A 1 82 ? 16.955 -1.246 -27.473 1.00 98.19 82 ALA A C 1
ATOM 640 O O . ALA A 1 82 ? 17.354 -1.000 -28.611 1.00 98.19 82 ALA A O 1
ATOM 641 N N . TYR A 1 83 ? 17.391 -0.570 -26.405 1.00 98.12 83 TYR A N 1
ATOM 642 C CA . TYR A 1 83 ? 18.423 0.465 -26.485 1.00 98.12 83 TYR A CA 1
ATOM 643 C C . TYR A 1 83 ? 19.763 -0.101 -26.981 1.00 98.12 83 TYR A C 1
ATOM 645 O O . TYR A 1 83 ? 20.350 0.437 -27.919 1.00 98.12 83 TYR A O 1
ATOM 653 N N . ALA A 1 84 ? 20.213 -1.234 -26.431 1.00 97.75 84 ALA A N 1
ATOM 654 C CA . ALA A 1 84 ? 21.439 -1.909 -26.865 1.00 97.75 84 ALA A CA 1
ATOM 655 C C . ALA A 1 84 ? 21.392 -2.348 -28.344 1.00 97.75 84 ALA A C 1
ATOM 657 O O . ALA A 1 84 ? 22.428 -2.415 -29.001 1.00 97.75 84 ALA A O 1
ATOM 658 N N . GLY A 1 85 ? 20.194 -2.598 -28.883 1.00 97.88 85 GLY A N 1
ATOM 659 C CA . GLY A 1 85 ? 19.947 -2.863 -30.302 1.00 97.88 85 GLY A CA 1
ATOM 660 C C . GLY A 1 85 ? 19.942 -1.624 -31.209 1.00 97.88 85 GLY A C 1
ATOM 661 O O . GLY A 1 85 ? 19.598 -1.748 -32.382 1.00 97.88 85 GLY A O 1
ATOM 662 N N . GLY A 1 86 ? 20.294 -0.440 -30.696 1.00 97.69 86 GLY A N 1
ATOM 663 C CA . GLY A 1 86 ? 20.295 0.825 -31.442 1.00 97.69 86 GLY A CA 1
ATOM 664 C C . GLY A 1 86 ? 18.998 1.633 -31.327 1.00 97.69 86 GLY A C 1
ATOM 665 O O . GLY A 1 86 ? 18.815 2.605 -32.059 1.00 97.69 86 GLY A O 1
ATOM 666 N N . GLY A 1 87 ? 18.089 1.241 -30.429 1.00 97.25 87 GLY A N 1
ATOM 667 C CA . GLY A 1 87 ? 16.892 2.011 -30.101 1.00 97.25 87 GLY A CA 1
ATOM 668 C C . GLY A 1 87 ? 17.198 3.313 -29.349 1.00 97.25 87 GLY A C 1
ATOM 669 O O . GLY A 1 87 ? 18.326 3.583 -28.945 1.00 97.25 87 GLY A O 1
ATOM 670 N N . ALA A 1 88 ? 16.170 4.137 -29.136 1.00 97.81 88 ALA A N 1
ATOM 671 C CA . ALA A 1 88 ? 16.305 5.371 -28.362 1.00 97.81 88 ALA A CA 1
ATOM 672 C C . ALA A 1 88 ? 16.607 5.088 -26.876 1.00 97.81 88 ALA A C 1
ATOM 674 O O . ALA A 1 88 ? 16.120 4.109 -26.314 1.00 97.81 88 ALA A O 1
ATOM 675 N N . LEU A 1 89 ? 17.363 5.983 -26.228 1.00 97.50 89 LEU A N 1
ATOM 676 C CA . LEU A 1 89 ? 17.719 5.879 -24.805 1.00 97.50 89 LEU A CA 1
ATOM 677 C C . LEU A 1 89 ? 16.534 6.161 -23.866 1.00 97.50 89 LEU A C 1
ATOM 679 O O . LEU A 1 89 ? 16.402 5.522 -22.825 1.00 97.50 89 LEU A O 1
ATOM 683 N N . GLN A 1 90 ? 15.667 7.111 -24.228 1.00 98.25 90 GLN A N 1
ATOM 684 C CA . GLN A 1 90 ? 14.600 7.603 -23.347 1.00 98.25 90 GLN A CA 1
ATOM 685 C C . GLN A 1 90 ? 13.659 6.497 -22.823 1.00 98.25 90 GLN A C 1
ATOM 687 O O . GLN A 1 90 ? 13.442 6.453 -21.614 1.00 98.25 90 GLN A O 1
ATOM 692 N N . PRO A 1 91 ? 13.166 5.549 -23.648 1.00 98.06 91 PRO A N 1
ATOM 693 C CA . PRO A 1 91 ? 12.319 4.459 -23.159 1.00 98.06 91 PRO A CA 1
ATOM 694 C C . PRO A 1 91 ? 12.973 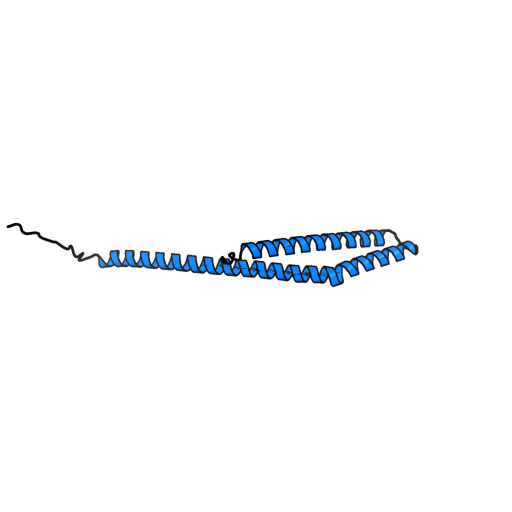3.571 -22.092 1.00 98.06 91 PRO A C 1
ATOM 696 O O . PRO A 1 91 ? 12.268 3.028 -21.243 1.00 98.06 91 PRO A O 1
ATOM 699 N N . TRP A 1 92 ? 14.301 3.408 -22.127 1.00 97.81 92 TRP A N 1
ATOM 700 C CA . TRP A 1 92 ? 15.023 2.682 -21.082 1.00 97.81 92 TRP A CA 1
ATOM 701 C C . TRP A 1 92 ? 15.057 3.475 -19.776 1.00 97.81 92 TRP A C 1
ATOM 703 O O . TRP A 1 92 ? 14.723 2.911 -18.739 1.00 97.81 92 TRP A O 1
ATOM 713 N N . LEU A 1 93 ? 15.365 4.776 -19.828 1.00 98.44 93 LEU A N 1
ATOM 714 C CA . LEU A 1 93 ? 15.350 5.643 -18.641 1.00 98.44 93 LEU A CA 1
ATOM 715 C C . LEU A 1 93 ? 13.968 5.677 -17.975 1.00 98.44 93 LEU A C 1
ATOM 717 O O . LEU A 1 93 ? 13.863 5.596 -16.752 1.00 98.44 93 LEU A O 1
ATOM 721 N N . ASP A 1 94 ? 12.905 5.750 -18.776 1.00 98.44 94 ASP A N 1
ATOM 722 C CA . ASP A 1 94 ? 11.534 5.745 -18.264 1.00 98.44 94 ASP A CA 1
ATOM 723 C C . ASP A 1 94 ? 11.186 4.404 -17.595 1.00 98.44 94 ASP A C 1
ATOM 725 O O . ASP A 1 94 ? 10.533 4.376 -16.551 1.00 98.44 94 ASP A O 1
ATOM 729 N N . ALA A 1 95 ? 11.620 3.281 -18.182 1.00 98.31 95 ALA A N 1
ATOM 730 C CA . ALA A 1 95 ? 11.386 1.951 -17.627 1.00 98.31 95 ALA A CA 1
ATOM 731 C C . ALA A 1 95 ? 12.199 1.691 -16.348 1.00 98.31 95 ALA A C 1
ATOM 733 O O . ALA A 1 95 ? 11.661 1.112 -15.408 1.00 98.31 95 ALA A O 1
ATOM 734 N N . ASP A 1 96 ? 13.450 2.152 -16.297 1.00 98.06 96 ASP A N 1
ATOM 735 C CA . ASP A 1 96 ? 14.320 2.054 -15.121 1.00 98.06 96 ASP A CA 1
ATOM 736 C C . ASP A 1 96 ? 13.763 2.871 -13.946 1.00 98.06 96 ASP A C 1
ATOM 738 O O . ASP A 1 96 ? 13.579 2.350 -12.843 1.00 98.06 96 ASP A O 1
ATOM 742 N N . ASN A 1 97 ? 13.354 4.120 -14.197 1.00 98.44 97 ASN A N 1
ATOM 743 C CA . ASN A 1 97 ? 12.695 4.933 -13.176 1.00 98.44 97 ASN A CA 1
ATOM 744 C C . ASN A 1 97 ? 11.393 4.273 -12.695 1.00 98.44 97 ASN A C 1
ATOM 746 O O . ASN A 1 97 ? 11.146 4.194 -11.494 1.00 98.44 97 ASN A O 1
ATOM 750 N N . ALA A 1 98 ? 10.576 3.734 -13.605 1.00 98.19 98 ALA A N 1
ATOM 751 C CA . ALA A 1 98 ? 9.356 3.023 -13.224 1.00 98.19 98 ALA A CA 1
ATOM 752 C C . ALA A 1 98 ? 9.634 1.786 -12.344 1.00 98.19 98 ALA A C 1
ATOM 754 O O . ALA A 1 98 ? 8.882 1.534 -11.397 1.00 98.19 98 ALA A O 1
ATOM 755 N N . GLU A 1 99 ? 10.712 1.037 -12.599 1.00 98.25 99 GLU A N 1
ATOM 756 C CA . GLU A 1 99 ? 11.137 -0.072 -11.734 1.00 98.25 99 GLU A CA 1
ATOM 757 C C . GLU A 1 99 ? 11.512 0.423 -10.332 1.00 98.25 99 GLU A C 1
ATOM 759 O O . GLU A 1 99 ? 11.051 -0.139 -9.333 1.00 98.25 99 GLU A O 1
ATOM 764 N N . ILE A 1 100 ? 12.277 1.514 -10.241 1.00 98.44 100 ILE A N 1
ATOM 765 C CA . ILE A 1 100 ? 12.640 2.139 -8.964 1.00 98.44 100 ILE A CA 1
ATOM 766 C C . ILE A 1 100 ? 11.388 2.588 -8.199 1.00 98.44 100 ILE A C 1
ATOM 768 O O . ILE A 1 100 ? 11.239 2.245 -7.026 1.00 98.44 100 ILE A O 1
ATOM 772 N N . GLN A 1 101 ? 10.455 3.290 -8.850 1.00 98.25 101 GLN A N 1
ATOM 773 C CA . GLN A 1 101 ? 9.209 3.735 -8.210 1.00 98.25 101 GLN A CA 1
ATOM 774 C C . GLN A 1 101 ? 8.357 2.560 -7.715 1.00 98.25 101 GLN A C 1
ATOM 776 O O . GLN A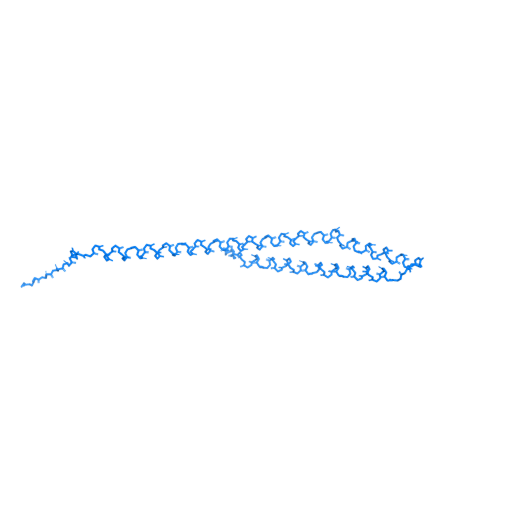 1 101 ? 7.766 2.631 -6.635 1.00 98.25 101 GLN A O 1
ATOM 781 N N . THR A 1 102 ? 8.325 1.456 -8.467 1.00 98.00 102 THR A N 1
ATOM 782 C CA . THR A 1 102 ? 7.612 0.234 -8.063 1.00 98.00 102 THR A CA 1
ATOM 783 C C . THR A 1 102 ? 8.237 -0.366 -6.802 1.00 98.00 102 THR A C 1
ATOM 785 O O . THR A 1 102 ? 7.524 -0.712 -5.861 1.00 98.00 102 THR A O 1
ATOM 788 N N . ARG A 1 103 ? 9.573 -0.428 -6.731 1.00 98.00 103 ARG A N 1
ATOM 789 C CA . ARG A 1 103 ? 10.296 -0.910 -5.542 1.00 98.00 103 ARG A CA 1
ATOM 790 C C . ARG A 1 103 ? 10.088 -0.006 -4.326 1.00 98.00 103 ARG A C 1
ATOM 792 O O . ARG A 1 103 ? 9.918 -0.520 -3.225 1.00 98.00 103 ARG A O 1
ATOM 799 N N . LEU A 1 104 ? 10.073 1.315 -4.509 1.00 98.31 104 LEU A N 1
ATOM 800 C CA . LEU A 1 104 ? 9.784 2.264 -3.427 1.00 98.31 104 LEU A CA 1
ATOM 801 C C . LEU A 1 104 ? 8.358 2.083 -2.894 1.00 98.31 104 LEU A C 1
ATOM 803 O O . LEU A 1 104 ? 8.174 1.912 -1.693 1.00 98.31 104 LEU A O 1
ATOM 807 N N . SER A 1 105 ? 7.375 2.002 -3.794 1.00 97.06 105 SER A N 1
ATOM 808 C CA . SER A 1 105 ? 5.970 1.770 -3.430 1.00 97.06 105 SER A CA 1
ATOM 809 C C . SER A 1 105 ? 5.787 0.458 -2.660 1.00 97.06 105 SER A C 1
ATOM 811 O O . SER A 1 105 ? 5.014 0.392 -1.705 1.00 97.06 105 SER A O 1
ATOM 813 N N . TYR A 1 106 ? 6.536 -0.580 -3.035 1.00 97.88 106 TYR A N 1
ATOM 814 C CA . TYR A 1 106 ? 6.552 -1.854 -2.324 1.00 97.88 106 TYR A CA 1
ATOM 815 C C . TYR A 1 106 ? 7.104 -1.727 -0.893 1.00 97.88 106 TYR A C 1
ATOM 817 O O . TYR A 1 106 ? 6.517 -2.252 0.055 1.00 97.88 106 TYR A O 1
ATOM 825 N N . VAL A 1 107 ? 8.206 -0.993 -0.706 1.00 98.06 107 VAL A N 1
ATOM 826 C CA . VAL A 1 107 ? 8.761 -0.722 0.632 1.00 98.06 107 VAL A CA 1
ATOM 827 C C . VAL A 1 107 ? 7.772 0.076 1.487 1.00 98.06 107 VAL A C 1
ATOM 829 O O . VAL A 1 107 ? 7.582 -0.243 2.663 1.00 98.06 107 VAL A O 1
ATOM 832 N N . ASP A 1 108 ? 7.081 1.053 0.901 1.00 97.38 108 ASP A N 1
ATOM 833 C CA . ASP A 1 108 ? 6.031 1.804 1.592 1.00 97.38 108 ASP A CA 1
ATOM 834 C C . ASP A 1 108 ? 4.856 0.902 1.998 1.00 97.38 108 ASP A C 1
ATOM 836 O O . ASP A 1 108 ? 4.358 1.001 3.124 1.00 97.38 108 ASP A O 1
ATOM 840 N N . ALA A 1 109 ? 4.452 -0.038 1.136 1.00 96.81 109 ALA A N 1
ATOM 841 C CA . ALA A 1 109 ? 3.423 -1.028 1.450 1.00 96.81 109 ALA A CA 1
ATOM 842 C C . ALA A 1 109 ? 3.849 -1.964 2.595 1.00 96.81 109 ALA A C 1
ATOM 844 O O . ALA A 1 109 ? 3.045 -2.261 3.484 1.00 96.81 109 ALA A O 1
ATOM 845 N N . LEU A 1 110 ? 5.119 -2.386 2.637 1.00 97.75 110 LEU A N 1
ATOM 846 C CA . LEU A 1 110 ? 5.670 -3.151 3.760 1.00 97.75 110 LEU A CA 1
ATOM 847 C C . LEU A 1 110 ? 5.625 -2.354 5.068 1.00 97.75 110 LEU A C 1
ATOM 849 O O . LEU A 1 110 ? 5.231 -2.898 6.104 1.00 97.75 110 LEU A O 1
ATOM 853 N N . ALA A 1 111 ? 5.988 -1.071 5.029 1.00 97.50 111 ALA A N 1
ATOM 854 C CA . ALA A 1 111 ? 5.930 -0.197 6.194 1.00 97.50 111 ALA A CA 1
ATOM 855 C C . ALA A 1 111 ? 4.483 0.009 6.674 1.00 97.50 111 ALA A C 1
ATOM 857 O O . ALA A 1 111 ? 4.213 -0.071 7.873 1.00 97.50 111 ALA A O 1
ATOM 858 N N . ALA A 1 112 ? 3.539 0.220 5.754 1.00 95.69 112 ALA A N 1
ATOM 859 C CA . ALA A 1 112 ? 2.121 0.353 6.073 1.00 95.69 112 ALA A CA 1
ATOM 860 C C . ALA A 1 112 ? 1.545 -0.937 6.681 1.00 95.69 112 ALA A C 1
ATOM 862 O O . ALA A 1 112 ? 0.849 -0.881 7.696 1.00 95.69 112 ALA A O 1
ATOM 863 N N . ARG A 1 113 ? 1.912 -2.105 6.134 1.00 96.12 113 ARG A N 1
ATOM 864 C CA . ARG A 1 113 ? 1.574 -3.416 6.707 1.00 96.12 113 ARG A CA 1
ATOM 865 C C . ARG A 1 113 ? 2.076 -3.553 8.143 1.00 96.12 113 ARG A C 1
ATOM 867 O O . ARG A 1 113 ? 1.329 -4.003 9.009 1.00 96.12 113 ARG A O 1
ATOM 874 N N . ALA A 1 114 ? 3.331 -3.175 8.391 1.00 94.38 114 ALA A N 1
ATOM 875 C CA . ALA A 1 114 ? 3.938 -3.255 9.715 1.00 94.38 114 ALA A CA 1
ATOM 876 C C . ALA A 1 114 ? 3.239 -2.330 10.722 1.00 94.38 114 ALA A C 1
ATOM 878 O O . ALA A 1 114 ? 2.945 -2.759 11.833 1.00 94.38 114 ALA A O 1
ATOM 879 N N . ARG A 1 115 ? 2.900 -1.095 10.330 1.00 93.62 115 ARG A N 1
ATOM 880 C CA . ARG A 1 115 ? 2.133 -0.170 11.185 1.00 93.62 115 ARG A CA 1
ATOM 881 C C . ARG A 1 115 ? 0.749 -0.722 11.522 1.00 93.62 115 ARG A C 1
ATOM 883 O O . ARG A 1 115 ? 0.391 -0.748 12.691 1.00 93.62 115 ARG A O 1
ATOM 890 N N . ALA A 1 116 ? 0.025 -1.247 10.531 1.00 92.12 116 ALA A N 1
ATOM 891 C CA . ALA A 1 116 ? -1.283 -1.863 10.756 1.00 92.12 116 ALA A CA 1
ATOM 892 C C . ALA A 1 116 ? -1.199 -3.077 11.700 1.00 92.12 116 ALA A C 1
ATOM 894 O O . ALA A 1 116 ? -2.088 -3.295 12.516 1.00 92.12 116 ALA A O 1
ATOM 895 N N . TRP A 1 117 ? -0.116 -3.858 11.624 1.00 90.94 117 TRP A N 1
ATOM 896 C CA . TRP A 1 117 ? 0.136 -4.938 12.579 1.00 90.94 117 TRP A CA 1
ATOM 897 C C . TRP A 1 117 ? 0.366 -4.416 14.002 1.00 90.94 117 TRP A C 1
ATOM 899 O O . TRP A 1 117 ? -0.214 -4.940 14.949 1.00 90.94 117 TRP A O 1
ATOM 909 N N . VAL A 1 118 ? 1.179 -3.370 14.152 1.00 93.00 118 VAL A N 1
ATOM 910 C CA . VAL A 1 118 ? 1.452 -2.743 15.451 1.00 93.00 118 VAL A CA 1
ATOM 911 C C . VAL A 1 118 ? 0.170 -2.182 16.075 1.00 93.00 118 VAL A C 1
ATOM 913 O O . VAL A 1 118 ? -0.085 -2.424 17.250 1.00 93.00 118 VAL A O 1
ATOM 916 N N . GLU A 1 119 ? -0.675 -1.502 15.298 1.00 89.06 119 GLU A N 1
ATOM 917 C CA . GLU A 1 119 ? -1.978 -1.011 15.769 1.00 89.06 119 GLU A CA 1
ATOM 918 C C . GLU A 1 119 ? -2.869 -2.149 16.282 1.00 89.06 119 GLU A C 1
ATOM 920 O O . GLU A 1 119 ? -3.452 -2.034 17.357 1.00 89.06 119 GLU A O 1
ATOM 925 N N . LEU A 1 120 ? -2.932 -3.280 15.569 1.00 88.25 120 LEU A N 1
ATOM 926 C CA . LEU A 1 120 ? -3.672 -4.458 16.034 1.00 88.25 120 LEU A CA 1
ATOM 927 C C . LEU A 1 120 ? -3.106 -5.029 17.334 1.00 88.25 120 LEU A C 1
ATOM 929 O O . LEU A 1 120 ? -3.878 -5.382 18.222 1.00 88.25 120 LEU A O 1
ATOM 933 N N . ALA A 1 121 ? -1.779 -5.110 17.450 1.00 87.12 121 ALA A N 1
ATOM 934 C CA . ALA A 1 121 ? -1.121 -5.632 18.642 1.00 87.12 121 ALA A CA 1
ATOM 935 C C . ALA A 1 121 ? -1.436 -4.792 19.891 1.00 87.12 121 ALA A C 1
ATOM 937 O O . ALA A 1 121 ? -1.635 -5.357 20.958 1.00 87.12 121 ALA A O 1
ATOM 938 N N . TYR A 1 122 ? -1.542 -3.466 19.755 1.00 83.06 122 TYR A N 1
ATOM 939 C CA . TYR A 1 122 ? -1.890 -2.572 20.866 1.00 83.06 122 TYR A CA 1
ATOM 940 C C . TYR A 1 122 ? -3.401 -2.456 21.140 1.00 83.06 122 TYR A C 1
ATOM 942 O O . TYR A 1 122 ? -3.788 -2.012 22.220 1.00 83.06 122 TYR A O 1
ATOM 950 N N . LEU A 1 123 ? -4.262 -2.839 20.190 1.00 77.31 123 LEU A N 1
ATOM 951 C CA . LEU A 1 123 ? -5.721 -2.860 20.369 1.00 77.31 123 LEU A CA 1
ATOM 952 C C . LEU A 1 123 ? -6.224 -4.115 21.099 1.00 77.31 123 LEU A C 1
ATOM 954 O O . LEU A 1 123 ? -7.327 -4.104 21.651 1.00 77.31 123 LEU A O 1
ATOM 958 N N . LEU A 1 124 ? -5.445 -5.198 21.087 1.00 67.56 124 LEU A N 1
ATOM 959 C CA . LEU A 1 124 ? -5.766 -6.431 21.795 1.00 67.56 124 LEU A CA 1
ATOM 960 C C . LEU A 1 124 ? -5.229 -6.333 23.234 1.00 67.56 124 LEU A C 1
ATOM 962 O O . LEU A 1 124 ? -4.041 -6.073 23.409 1.00 67.56 124 LEU A O 1
ATOM 966 N N . PRO A 1 125 ? -6.066 -6.509 24.275 1.00 59.69 125 PRO A N 1
ATOM 967 C CA . PRO A 1 125 ? -5.563 -6.561 25.643 1.00 59.69 125 PRO A CA 1
ATOM 968 C C . PRO A 1 125 ? -4.569 -7.722 25.764 1.00 59.69 125 PRO A C 1
ATOM 970 O O . PRO A 1 125 ? -4.866 -8.820 25.293 1.00 59.69 125 PRO A O 1
ATOM 973 N N . GLU A 1 126 ? -3.401 -7.487 26.375 1.00 56.31 126 GLU A N 1
ATOM 974 C CA . GLU A 1 126 ? -2.479 -8.577 26.704 1.00 56.31 126 GLU A CA 1
ATOM 975 C C . GLU A 1 126 ? -3.239 -9.598 27.557 1.00 56.31 126 GLU A C 1
ATOM 977 O O . GLU A 1 126 ? -3.772 -9.255 28.618 1.00 56.31 126 GLU A O 1
ATOM 982 N N . GLU A 1 127 ? -3.338 -10.839 27.073 1.00 49.53 127 GLU A N 1
ATOM 983 C CA . GLU A 1 127 ? -3.809 -11.953 27.889 1.00 49.53 127 GLU A CA 1
ATOM 984 C C . GLU A 1 127 ? -2.840 -12.075 29.071 1.00 49.53 127 GLU A C 1
ATOM 986 O O . GLU A 1 127 ? -1.709 -12.537 28.921 1.00 49.53 127 GLU A O 1
ATOM 991 N N . GLN A 1 128 ? -3.251 -11.578 30.241 1.00 35.81 128 GLN A N 1
ATOM 992 C CA . GLN A 1 128 ? -2.520 -11.834 31.476 1.00 35.81 128 GLN A CA 1
ATOM 993 C C . GLN A 1 128 ? -2.567 -13.350 31.742 1.00 35.81 128 GLN A C 1
ATOM 995 O O . GLN A 1 128 ? -3.663 -13.916 31.670 1.00 35.81 128 GLN A O 1
ATOM 1000 N N . PRO A 1 129 ? -1.416 -14.001 31.998 1.00 42.88 129 PRO A N 1
ATOM 1001 C CA . PRO A 1 129 ? -1.339 -15.441 32.243 1.00 42.88 129 PRO A CA 1
ATOM 1002 C C . PRO A 1 129 ? -2.041 -15.875 33.536 1.00 42.88 129 PRO A C 1
ATOM 1004 O O . PRO A 1 129 ? -2.108 -15.066 34.491 1.00 42.88 129 PRO A O 1
#

Secondary structure (DSSP, 8-state):
--PPP------TT-HHHHHHHHHHHHHHHHHHHHHHHHHHHHHHHHHHHHHHHHHHHHHHHHHIIIIIHHHHHHHHHHHHHHHHTT--SHHHHHHHHHHHHHHHHHHHHHHHHHHHHHHHHHHSPP---

Sequence (129 aa):
MAAVQVGVRLPLFARHREDADVDARDAELRALQQQRDDARRAQLADVARTVAAWRGWNAQVARDETTLLALAHDRARTALAAYAGGGALQPWLDADNAEIQTRLSYVDALAARARAWVELAYLLPEEQP

Foldseek 3Di:
DDDDDDDDDDDPPCVVVVVVVVVVVVVVVVVVVVVVVVVVVVLVVVLVVLVVQLVVLVVVLVCLVPPVLVVLVVQLVVQVVCVVVVHDPVSNVVSVVVNVVSVVVSVVSVVSNVVSVVVNVVSDPPPDD

pLDDT: mean 84.43, std 17.24, range [35.81, 98.5]

Radius of gyration: 34.38 Å; chains: 1; bounding box: 71×32×113 Å